Protein AF-A0A7X9R663-F1 (afdb_monomer_lite)

pLDDT: mean 76.0, std 17.47, range [40.91, 94.62]

Sequence (128 aa):
MILLFAGILLYNYFSKELTVGDVLEENYFSKEAAISVQKIKDGKIIPIQISDDKQKGLVKLFEDLKLIKSDERYPVLDADYIIAPKSNYSQKVYVFLDENIIVFSEKTSDSYVIQSKDFTQTIKLLLD

Secondary structure (DSSP, 8-state):
---SSHHHHTGGGT---EEHHHHHTTTT--TT-PEEEEEEETTEEEEE---HHHHHHHHHHHHT-EEEEES----GGG-SEEEEETT-TTS-EEEETTTTEEEE-STT--EEEE--SSHHHHHHHHH-

Foldseek 3Di:
DPDPVVVPVVVVVPQPQPQLCNVCPPDFADLPFDKWKWFQDPLDTHTDDFDPVLSNLVSVLSNRWTWDWDPDADDLSQAGMWMGGPVDPQWIWGHHLVQCKIFTNPPPRIIIHTPDPCSSVSCVVSRD

Radius of gyration: 16.81 Å; chains: 1; bounding box: 42×30×55 Å

Structure (mmCIF, N/CA/C/O backbone):
data_AF-A0A7X9R663-F1
#
_entry.id   AF-A0A7X9R663-F1
#
loop_
_atom_site.group_PDB
_atom_site.id
_atom_site.type_symbol
_atom_site.label_atom_id
_atom_site.label_alt_id
_atom_site.label_comp_id
_atom_site.label_asym_id
_atom_site.label_entity_id
_atom_site.label_seq_id
_atom_site.pdbx_PDB_ins_code
_atom_site.Cartn_x
_atom_site.Cartn_y
_atom_site.Cartn_z
_atom_site.occupancy
_atom_site.B_iso_or_equiv
_atom_site.auth_seq_id
_atom_site.auth_comp_id
_atom_site.auth_asym_id
_atom_site.auth_atom_id
_atom_site.pdbx_PDB_model_num
ATOM 1 N N . MET A 1 1 ? 28.983 -16.302 -40.110 1.00 45.34 1 MET A N 1
ATOM 2 C CA . MET A 1 1 ? 27.557 -16.153 -39.747 1.00 45.34 1 MET A CA 1
ATOM 3 C C . MET A 1 1 ? 27.414 -16.406 -38.241 1.00 45.34 1 MET A C 1
ATOM 5 O O . MET A 1 1 ? 26.970 -17.464 -37.834 1.00 45.34 1 MET A O 1
ATOM 9 N N . ILE A 1 2 ? 27.913 -15.486 -37.405 1.00 48.31 2 ILE A N 1
ATOM 10 C CA . ILE A 1 2 ? 27.961 -15.616 -35.930 1.00 48.31 2 ILE A CA 1
ATOM 11 C C . ILE A 1 2 ? 27.610 -14.244 -35.340 1.00 48.31 2 ILE A C 1
ATOM 13 O O . ILE A 1 2 ? 28.446 -13.575 -34.753 1.00 48.31 2 ILE A O 1
ATOM 17 N N . LEU A 1 3 ? 26.406 -13.747 -35.621 1.00 44.25 3 LEU A N 1
ATOM 18 C CA . LEU A 1 3 ? 25.973 -12.419 -35.154 1.00 44.25 3 LEU A CA 1
ATOM 19 C C . LEU A 1 3 ? 24.481 -12.366 -34.787 1.00 44.25 3 LEU A C 1
ATOM 21 O O . LEU A 1 3 ? 23.932 -11.290 -34.602 1.00 44.25 3 LEU A O 1
ATOM 25 N N . LEU A 1 4 ? 23.825 -13.525 -34.661 1.00 45.19 4 LEU A N 1
ATOM 26 C CA . LEU A 1 4 ? 22.386 -13.615 -34.373 1.00 45.19 4 LEU A CA 1
ATOM 27 C C . LEU A 1 4 ? 22.049 -14.236 -33.009 1.00 45.19 4 LEU A C 1
ATOM 29 O O . LEU A 1 4 ? 20.912 -14.131 -32.571 1.00 45.19 4 LEU A O 1
ATOM 33 N N . PHE A 1 5 ? 23.022 -14.805 -32.289 1.00 47.16 5 PHE A N 1
ATOM 34 C CA . PHE A 1 5 ? 22.775 -15.396 -30.963 1.00 47.16 5 PHE A CA 1
ATOM 35 C C . PHE A 1 5 ? 23.000 -14.434 -29.785 1.00 47.16 5 PHE A C 1
ATOM 37 O O . PHE A 1 5 ? 22.603 -14.742 -28.667 1.00 47.16 5 PHE A O 1
ATOM 44 N N . ALA A 1 6 ? 23.574 -13.248 -30.016 1.00 49.25 6 ALA A N 1
ATOM 45 C CA . ALA A 1 6 ? 23.807 -12.265 -28.953 1.00 49.25 6 ALA A CA 1
ATOM 46 C C . ALA A 1 6 ? 22.577 -11.382 -28.649 1.00 49.25 6 ALA A C 1
ATOM 48 O O . ALA A 1 6 ? 22.511 -10.775 -27.586 1.00 49.25 6 ALA A O 1
ATOM 49 N N . GLY A 1 7 ? 21.588 -11.324 -29.551 1.00 42.78 7 GLY A N 1
ATOM 50 C CA . GLY A 1 7 ? 20.414 -10.453 -29.402 1.00 42.78 7 GLY A CA 1
ATOM 51 C C . GLY A 1 7 ? 19.324 -10.989 -28.468 1.00 42.78 7 GLY A C 1
ATOM 52 O O . GLY A 1 7 ? 18.540 -10.208 -27.944 1.00 42.78 7 GLY A O 1
ATOM 53 N N . ILE A 1 8 ? 19.283 -12.304 -28.221 1.00 48.25 8 ILE A N 1
ATOM 54 C CA . ILE A 1 8 ? 18.230 -12.933 -27.400 1.00 48.25 8 ILE A CA 1
ATOM 55 C C . ILE A 1 8 ? 18.657 -13.056 -25.926 1.00 48.25 8 ILE A C 1
ATOM 57 O O . ILE A 1 8 ? 17.813 -13.021 -25.037 1.00 48.25 8 ILE A O 1
ATOM 61 N N . LEU A 1 9 ? 19.961 -13.106 -25.631 1.00 43.97 9 LEU A N 1
ATOM 62 C CA . LEU A 1 9 ? 20.455 -13.185 -24.248 1.00 43.97 9 LEU A CA 1
ATOM 63 C C . LEU A 1 9 ? 20.425 -11.838 -23.503 1.00 43.97 9 LEU A C 1
ATOM 65 O O . LEU A 1 9 ? 20.391 -11.830 -22.277 1.00 43.97 9 LEU A O 1
ATOM 69 N N . LEU A 1 10 ? 20.386 -10.707 -24.215 1.00 42.62 10 LEU A N 1
ATOM 70 C CA . LEU A 1 10 ? 20.334 -9.371 -23.602 1.00 42.62 10 LEU A CA 1
ATOM 71 C C . LEU A 1 10 ? 18.922 -8.932 -23.192 1.00 42.62 10 LEU A C 1
ATOM 73 O O . LEU A 1 10 ? 18.789 -8.102 -22.295 1.00 42.62 10 LEU A O 1
ATOM 77 N N . TYR A 1 11 ? 17.868 -9.502 -23.785 1.00 42.72 11 TYR A N 1
ATOM 78 C CA . TYR A 1 11 ? 16.493 -9.151 -23.411 1.00 42.72 11 TYR A CA 1
ATOM 79 C C . TYR A 1 11 ? 16.110 -9.710 -22.030 1.00 42.72 11 TYR A C 1
ATOM 81 O O . TYR A 1 11 ? 15.361 -9.083 -21.287 1.00 42.72 11 TYR A O 1
ATOM 89 N N . ASN A 1 12 ? 16.717 -10.833 -21.633 1.00 41.12 12 ASN A N 1
ATOM 90 C CA . ASN A 1 12 ? 16.511 -11.435 -20.314 1.00 41.12 12 ASN A CA 1
ATOM 91 C C . ASN A 1 12 ? 17.294 -10.745 -19.183 1.00 41.12 12 ASN A C 1
ATOM 93 O O . ASN A 1 12 ? 17.128 -11.127 -18.031 1.00 41.12 12 ASN A O 1
ATOM 97 N N . TYR A 1 13 ? 18.140 -9.747 -19.476 1.00 43.28 13 TYR A N 1
ATOM 98 C CA . TYR A 1 13 ? 18.932 -9.052 -18.448 1.00 43.28 13 TYR A CA 1
ATOM 99 C C . TYR A 1 13 ? 18.338 -7.695 -18.028 1.00 43.28 13 TYR A C 1
ATOM 101 O O . TYR A 1 13 ? 18.740 -7.141 -17.007 1.00 43.28 13 TYR A O 1
ATOM 109 N N . PHE A 1 14 ? 17.378 -7.152 -18.791 1.00 41.06 14 PHE A N 1
ATOM 110 C CA . PHE A 1 14 ? 16.776 -5.838 -18.517 1.00 41.06 14 PHE A CA 1
ATOM 111 C C . PHE A 1 14 ? 15.384 -5.880 -17.889 1.00 41.06 14 PHE A C 1
ATOM 113 O O . PHE A 1 14 ? 14.944 -4.866 -17.353 1.00 41.06 14 PHE A O 1
ATOM 120 N N . SER A 1 15 ? 14.730 -7.041 -17.840 1.00 40.91 15 SER A N 1
ATOM 121 C CA . SER A 1 15 ? 13.676 -7.262 -16.851 1.00 40.91 15 SER A CA 1
ATOM 122 C C . SER A 1 15 ? 14.356 -7.702 -15.557 1.00 40.91 15 SER A C 1
ATOM 124 O O . SER A 1 15 ? 14.358 -8.876 -15.202 1.00 40.91 15 SER A O 1
ATOM 126 N N . LYS A 1 16 ? 15.032 -6.765 -14.878 1.00 42.62 16 LYS A N 1
ATOM 127 C CA . LYS A 1 16 ? 15.314 -6.951 -13.455 1.00 42.62 16 LYS A CA 1
ATOM 128 C C . LYS A 1 16 ? 13.942 -7.047 -12.799 1.00 42.62 16 LYS A C 1
ATOM 130 O O . LYS A 1 16 ? 13.309 -6.021 -12.566 1.00 42.62 16 LYS A O 1
ATOM 135 N N . GLU A 1 17 ? 13.467 -8.271 -12.585 1.00 45.12 17 GLU A N 1
ATOM 136 C CA . GLU A 1 17 ? 12.447 -8.556 -11.586 1.00 45.12 17 GLU A CA 1
ATOM 137 C C . GLU A 1 17 ? 13.030 -8.042 -10.267 1.00 45.12 17 GLU A C 1
ATOM 139 O O . GLU A 1 17 ? 13.810 -8.719 -9.606 1.00 45.12 17 GLU A O 1
ATOM 144 N N . LEU A 1 18 ? 12.769 -6.770 -9.967 1.00 46.34 18 LEU A N 1
ATOM 145 C CA . LEU A 1 18 ? 13.062 -6.182 -8.676 1.00 46.34 18 LEU A CA 1
ATOM 146 C C . LEU A 1 18 ? 12.049 -6.815 -7.737 1.00 46.34 18 LEU A C 1
ATOM 148 O O . LEU A 1 18 ? 10.858 -6.487 -7.748 1.00 46.34 18 LEU A O 1
ATOM 152 N N . THR A 1 19 ? 12.514 -7.799 -6.980 1.00 50.34 19 THR A N 1
ATOM 153 C CA . THR A 1 19 ? 11.753 -8.303 -5.853 1.00 50.34 19 THR A CA 1
ATOM 154 C C . THR A 1 19 ? 11.522 -7.155 -4.887 1.00 50.34 19 THR A C 1
ATOM 156 O O . THR A 1 19 ? 12.387 -6.307 -4.680 1.00 50.34 19 THR A O 1
ATOM 159 N N . VAL A 1 20 ? 10.331 -7.102 -4.302 1.00 50.91 20 VAL A N 1
ATOM 160 C CA . VAL A 1 20 ? 9.974 -6.028 -3.373 1.00 50.91 20 VAL A CA 1
ATOM 161 C C . VAL A 1 20 ? 10.860 -6.028 -2.148 1.00 50.91 20 VAL A C 1
ATOM 163 O O . VAL A 1 20 ? 11.155 -4.956 -1.639 1.00 50.91 20 VAL A O 1
ATOM 166 N N . GLY A 1 21 ? 11.401 -7.190 -1.777 1.00 47.03 21 GLY A N 1
ATOM 167 C CA . GLY A 1 21 ? 12.515 -7.296 -0.839 1.00 47.03 21 GLY A CA 1
ATOM 168 C C . GLY A 1 21 ? 13.651 -6.311 -1.138 1.00 47.03 21 GLY A C 1
ATOM 169 O O . GLY A 1 21 ? 14.064 -5.609 -0.233 1.00 47.03 21 GLY A O 1
ATOM 170 N N . ASP A 1 22 ? 14.068 -6.127 -2.394 1.00 50.81 22 ASP A N 1
ATOM 171 C CA . ASP A 1 22 ? 15.174 -5.220 -2.750 1.00 50.81 22 ASP A CA 1
ATOM 172 C C . ASP A 1 22 ? 14.795 -3.725 -2.692 1.00 50.81 22 ASP A C 1
ATOM 174 O O . ASP A 1 22 ? 15.667 -2.864 -2.608 1.00 50.81 22 ASP A O 1
ATOM 178 N N . VAL A 1 23 ? 13.497 -3.402 -2.771 1.00 54.59 23 VAL A N 1
ATOM 179 C CA . VAL A 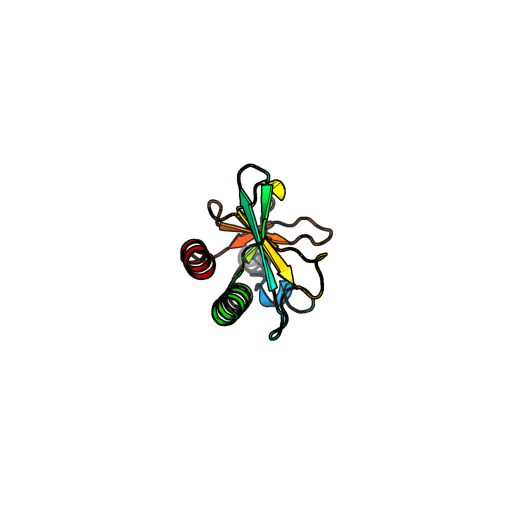1 23 ? 12.961 -2.025 -2.677 1.00 54.59 23 VAL A CA 1
ATOM 180 C C . VAL A 1 23 ? 12.540 -1.687 -1.237 1.00 54.59 23 VAL A C 1
ATOM 182 O O . VAL A 1 23 ? 12.534 -0.521 -0.844 1.00 54.59 23 VAL A O 1
ATOM 185 N N . LEU A 1 24 ? 12.197 -2.698 -0.433 1.00 58.47 24 LEU A N 1
ATOM 186 C CA . LEU A 1 24 ? 11.781 -2.564 0.964 1.00 58.47 24 LEU A CA 1
ATOM 187 C C . LEU A 1 24 ? 12.928 -2.733 1.964 1.00 58.47 24 LEU A C 1
ATOM 189 O O . LEU A 1 24 ? 12.848 -2.135 3.047 1.00 58.47 24 LEU A O 1
ATOM 193 N N . GLU A 1 25 ? 13.957 -3.532 1.644 1.00 51.53 25 GLU A N 1
ATOM 194 C CA . GLU A 1 25 ? 15.116 -3.774 2.511 1.00 51.53 25 GLU A CA 1
ATOM 195 C C . GLU A 1 25 ? 16.002 -2.532 2.580 1.00 51.53 25 GLU A C 1
ATOM 197 O O . GLU A 1 25 ? 16.907 -2.301 1.792 1.00 51.53 25 GLU A O 1
ATOM 202 N N . GLU A 1 26 ? 15.624 -1.699 3.540 1.00 49.25 26 GLU A N 1
ATOM 203 C CA . GLU A 1 26 ? 16.443 -0.960 4.508 1.00 49.25 26 GLU A CA 1
ATOM 204 C C . GLU A 1 26 ? 15.544 0.058 5.233 1.00 49.25 26 GLU A C 1
ATOM 206 O O . GLU A 1 26 ? 15.937 0.612 6.256 1.00 49.25 26 GLU A O 1
ATOM 211 N N . ASN A 1 27 ? 14.313 0.290 4.743 1.00 49.72 27 ASN A N 1
ATOM 212 C CA . ASN A 1 27 ? 13.613 1.534 5.044 1.00 49.72 27 ASN A CA 1
ATOM 213 C C . ASN A 1 27 ? 12.079 1.460 5.162 1.00 49.72 27 ASN A C 1
ATOM 215 O O . ASN A 1 27 ? 11.531 2.234 5.934 1.00 49.72 27 ASN A O 1
ATOM 219 N N . TYR A 1 28 ? 11.358 0.566 4.473 1.00 57.50 28 TYR A N 1
ATOM 220 C CA . TYR A 1 28 ? 9.886 0.689 4.405 1.00 57.50 28 TYR A CA 1
ATOM 221 C C . TYR A 1 28 ? 9.100 -0.217 5.351 1.00 57.50 28 TYR A C 1
ATOM 223 O O . TYR A 1 28 ? 8.158 0.260 5.968 1.00 57.50 28 TYR A O 1
ATOM 231 N N . PHE A 1 29 ? 9.453 -1.490 5.516 1.00 63.28 29 PHE A N 1
ATOM 232 C CA . PHE A 1 29 ? 8.762 -2.373 6.461 1.00 63.28 29 PHE A CA 1
ATOM 233 C C . PHE A 1 29 ? 9.783 -3.317 7.091 1.00 63.28 29 PHE A C 1
ATOM 235 O O . PHE A 1 29 ? 10.162 -4.321 6.502 1.00 63.28 29 PHE A O 1
ATOM 242 N N . SER A 1 30 ? 10.280 -2.981 8.283 1.00 58.31 30 SER A N 1
ATOM 243 C CA . SER A 1 30 ? 11.028 -3.960 9.074 1.00 58.31 30 SER A CA 1
ATOM 244 C C . SER A 1 30 ? 10.071 -5.047 9.581 1.00 58.31 30 SER A C 1
ATOM 246 O O . SER A 1 30 ? 8.882 -4.791 9.775 1.00 58.31 30 SER A O 1
ATOM 248 N N . LYS A 1 31 ? 10.588 -6.248 9.869 1.00 55.16 31 LYS A N 1
ATOM 249 C CA . LYS A 1 31 ? 9.806 -7.388 10.398 1.00 55.16 31 LYS A CA 1
ATOM 250 C C . LYS A 1 31 ? 9.032 -7.096 11.697 1.00 55.16 31 LYS A C 1
ATOM 252 O O . LYS A 1 31 ? 8.154 -7.866 12.072 1.00 55.16 31 LYS A O 1
ATOM 257 N N . GLU A 1 32 ? 9.336 -5.988 12.374 1.00 55.97 32 GLU A N 1
ATOM 258 C CA . GLU A 1 32 ? 8.667 -5.519 13.597 1.00 55.97 32 GLU A CA 1
ATOM 259 C C . GLU A 1 32 ? 7.919 -4.184 13.405 1.00 55.97 32 GLU A C 1
ATOM 261 O O . GLU A 1 32 ? 7.495 -3.555 14.377 1.00 55.97 32 GLU A O 1
ATOM 266 N N . ALA A 1 33 ? 7.764 -3.708 12.166 1.00 63.12 33 ALA A N 1
ATOM 267 C CA . A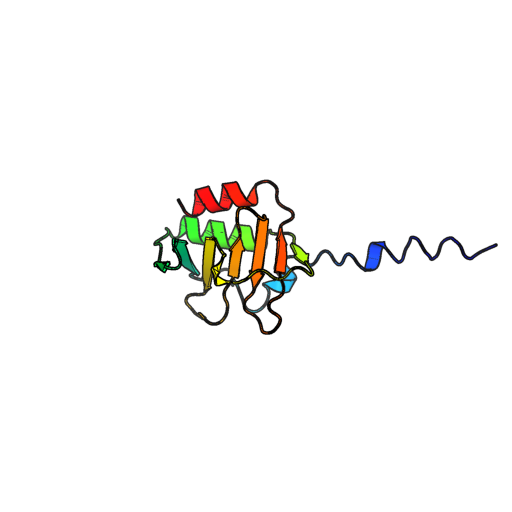LA A 1 33 ? 7.210 -2.390 11.898 1.00 63.12 33 ALA A CA 1
ATOM 268 C C . ALA A 1 33 ? 5.719 -2.323 12.253 1.00 63.12 33 ALA A C 1
ATOM 270 O O . ALA A 1 33 ? 4.857 -2.863 11.561 1.00 63.12 33 ALA A O 1
ATOM 271 N N . ALA A 1 34 ? 5.402 -1.571 13.307 1.00 81.00 34 ALA A N 1
ATOM 272 C CA . ALA A 1 34 ? 4.049 -1.083 13.515 1.00 81.00 34 ALA A CA 1
ATOM 273 C C . ALA A 1 34 ? 3.706 -0.101 12.383 1.00 81.00 34 ALA A C 1
ATOM 275 O O . ALA A 1 34 ? 4.377 0.923 12.214 1.00 81.00 34 ALA A O 1
ATOM 276 N N . ILE A 1 35 ? 2.656 -0.396 11.620 1.00 86.69 35 ILE A N 1
ATOM 277 C CA . ILE A 1 35 ? 2.240 0.413 10.470 1.00 86.69 35 ILE A CA 1
ATOM 278 C C . ILE A 1 35 ? 1.014 1.260 10.803 1.00 86.69 35 ILE A C 1
ATOM 280 O O . ILE A 1 35 ? 0.161 0.897 11.613 1.00 86.69 35 ILE A O 1
ATOM 284 N N . SER A 1 36 ? 0.936 2.425 10.177 1.00 90.00 36 SER A N 1
ATOM 285 C CA . SER A 1 36 ? -0.270 3.238 10.096 1.00 90.00 36 SER A CA 1
ATOM 286 C C . SER A 1 36 ? -0.913 3.021 8.733 1.00 90.00 36 SER A C 1
ATOM 288 O O . SER A 1 36 ? -0.212 2.967 7.721 1.00 90.00 36 SER A O 1
ATOM 290 N N . VAL A 1 37 ? -2.238 2.909 8.717 1.00 93.31 37 VAL A N 1
ATOM 291 C CA . VAL A 1 37 ? -3.010 2.801 7.481 1.00 93.31 37 VAL A CA 1
ATOM 292 C C . VAL A 1 37 ? -4.040 3.915 7.444 1.00 93.31 37 VAL A C 1
ATOM 294 O O . VAL A 1 37 ? -4.708 4.211 8.438 1.00 93.31 37 VAL A O 1
ATOM 297 N N . GLN A 1 38 ? -4.139 4.570 6.296 1.00 94.31 38 GLN A N 1
ATOM 298 C CA . GLN A 1 38 ? -5.075 5.654 6.048 1.00 94.31 38 GLN A CA 1
ATOM 299 C C . GLN A 1 38 ? -5.796 5.355 4.739 1.00 94.31 38 GLN A C 1
ATOM 301 O O . GLN A 1 38 ? -5.165 4.962 3.763 1.00 94.31 38 GLN A O 1
ATOM 306 N N . LYS A 1 39 ? -7.113 5.526 4.726 1.00 94.50 39 LYS A N 1
ATOM 307 C CA . LYS A 1 39 ? -7.945 5.428 3.530 1.00 94.50 39 LYS A CA 1
ATOM 308 C C . LYS A 1 39 ? -8.126 6.818 2.939 1.00 94.50 39 LYS A C 1
ATOM 310 O O . LYS A 1 39 ? -8.438 7.756 3.675 1.00 94.50 39 LYS A O 1
ATOM 315 N N . ILE A 1 40 ? -7.958 6.950 1.633 1.00 92.31 40 ILE A N 1
ATOM 316 C CA . ILE A 1 40 ? -8.315 8.165 0.907 1.00 92.31 40 ILE A CA 1
ATOM 317 C C . ILE A 1 40 ? -9.734 7.972 0.378 1.00 92.31 40 ILE A C 1
ATOM 319 O O . ILE A 1 40 ? -10.060 6.966 -0.246 1.00 92.31 40 ILE A O 1
ATOM 323 N N . LYS A 1 41 ? -10.622 8.914 0.688 1.00 89.88 41 LYS A N 1
ATOM 324 C CA . LYS A 1 41 ? -12.007 8.891 0.221 1.00 89.88 41 LYS A CA 1
ATOM 325 C C . LYS A 1 41 ? -12.505 10.312 0.025 1.00 89.88 41 LYS A C 1
ATOM 327 O O . LYS A 1 41 ? -12.419 11.120 0.947 1.00 89.88 41 LYS A O 1
ATOM 332 N N . ASP A 1 42 ? -13.033 10.608 -1.159 1.00 87.44 42 ASP A N 1
ATOM 333 C CA . ASP A 1 42 ? -13.574 11.928 -1.510 1.00 87.44 42 ASP A CA 1
ATOM 334 C C . ASP A 1 42 ? -12.563 13.067 -1.240 1.00 87.44 42 ASP A C 1
ATOM 336 O O . ASP A 1 42 ? -12.902 14.111 -0.677 1.00 87.44 42 ASP A O 1
ATOM 340 N N . GLY A 1 43 ? -11.283 12.823 -1.557 1.00 84.19 43 GLY A N 1
ATOM 341 C CA . GLY A 1 43 ? -10.172 13.752 -1.312 1.00 84.19 43 GLY A CA 1
ATOM 342 C C . GLY A 1 43 ? -9.776 13.924 0.162 1.00 84.19 43 GLY A C 1
ATOM 343 O O . GLY A 1 43 ? -8.935 14.765 0.480 1.00 84.19 43 GLY A O 1
ATOM 344 N N . LYS A 1 44 ? -10.369 13.154 1.082 1.00 89.69 44 LYS A N 1
ATOM 345 C CA . LYS A 1 44 ? -10.051 13.179 2.515 1.00 89.69 44 LYS A CA 1
ATOM 346 C C . LYS A 1 44 ? -9.219 11.971 2.904 1.00 89.69 44 LYS A C 1
ATOM 348 O O . LYS A 1 44 ? -9.494 10.857 2.478 1.00 89.69 44 LYS A O 1
ATOM 353 N N . ILE A 1 45 ? -8.254 12.200 3.787 1.00 92.94 45 ILE A N 1
ATOM 354 C CA . ILE A 1 45 ? -7.413 11.159 4.372 1.00 92.94 45 ILE A CA 1
ATOM 355 C C . ILE A 1 45 ? -8.001 10.774 5.731 1.00 92.94 45 ILE A C 1
ATOM 357 O O . ILE A 1 45 ? -8.099 11.610 6.630 1.00 92.94 45 ILE A O 1
ATOM 361 N N . ILE A 1 46 ? -8.412 9.515 5.872 1.00 94.56 46 ILE A N 1
ATOM 362 C CA . ILE A 1 46 ? -9.093 8.990 7.057 1.00 94.56 46 ILE A CA 1
ATOM 363 C C . ILE A 1 46 ? -8.230 7.875 7.658 1.00 94.56 46 ILE A C 1
ATOM 365 O O . ILE A 1 46 ? -8.028 6.853 7.001 1.00 94.56 46 ILE A O 1
ATOM 369 N N . PRO A 1 47 ? -7.714 8.017 8.890 1.00 93.62 47 PRO A N 1
ATOM 370 C CA . PRO A 1 47 ? -6.974 6.939 9.534 1.00 93.62 47 PRO A CA 1
ATOM 371 C C . PRO A 1 47 ? -7.901 5.754 9.816 1.00 93.62 47 PRO A C 1
ATOM 373 O O . PRO A 1 47 ? -9.018 5.939 10.303 1.00 93.62 47 PRO A O 1
ATOM 376 N N . ILE A 1 48 ? -7.422 4.539 9.549 1.00 93.81 48 ILE A N 1
ATOM 377 C CA . ILE A 1 48 ? -8.134 3.307 9.889 1.00 93.81 48 ILE A CA 1
ATOM 378 C C . ILE A 1 48 ? -7.343 2.513 10.926 1.00 93.81 48 ILE A C 1
ATOM 380 O O . ILE A 1 48 ? -6.121 2.381 10.853 1.00 93.81 48 ILE A O 1
ATOM 384 N N . GLN A 1 49 ? -8.055 2.012 11.933 1.00 90.31 49 GLN A N 1
ATOM 385 C CA . GLN A 1 49 ? -7.494 1.106 12.927 1.00 90.31 49 GLN A CA 1
ATOM 386 C C . GLN A 1 49 ? -7.571 -0.320 12.394 1.00 90.31 49 GLN A C 1
ATOM 388 O O . GLN A 1 49 ? -8.636 -0.771 11.981 1.00 90.31 49 GLN A O 1
ATOM 393 N N . ILE A 1 50 ? -6.447 -1.026 12.438 1.00 89.19 50 ILE A N 1
ATOM 394 C CA . ILE A 1 50 ? -6.352 -2.432 12.052 1.00 89.19 50 ILE A CA 1
ATOM 395 C C . ILE A 1 50 ? -5.689 -3.227 13.175 1.00 89.19 50 ILE A C 1
ATOM 397 O O . ILE A 1 50 ? -4.785 -2.727 13.850 1.00 89.19 50 ILE A O 1
ATOM 401 N N . SER A 1 51 ? -6.154 -4.460 13.382 1.00 90.44 51 SER A N 1
ATOM 402 C CA . SER A 1 51 ? -5.597 -5.357 14.397 1.00 90.44 51 SER A CA 1
ATOM 403 C C . SER A 1 51 ? -4.142 -5.711 14.092 1.00 90.44 51 SER A C 1
ATOM 405 O O . SER A 1 51 ? -3.702 -5.647 12.943 1.00 90.44 51 SER A O 1
ATOM 407 N N . ASP A 1 52 ? -3.399 -6.132 15.113 1.00 87.12 52 ASP A N 1
ATOM 408 C CA . ASP A 1 52 ? -1.995 -6.526 14.954 1.00 87.12 52 ASP A CA 1
ATOM 409 C C . ASP A 1 52 ? -1.828 -7.699 13.976 1.00 87.12 52 ASP A C 1
ATOM 411 O O . ASP A 1 52 ? -0.871 -7.731 13.205 1.00 87.12 52 ASP A O 1
ATOM 415 N N . ASP A 1 53 ? -2.789 -8.627 13.933 1.00 89.25 53 ASP A N 1
ATOM 416 C CA . ASP A 1 53 ? -2.784 -9.737 12.972 1.00 89.25 53 ASP A CA 1
ATOM 417 C C . ASP A 1 53 ? -2.935 -9.243 11.527 1.00 89.25 53 ASP A C 1
ATOM 419 O O . ASP A 1 53 ? -2.214 -9.693 10.635 1.00 89.25 53 ASP A O 1
ATOM 423 N N . LYS A 1 54 ? -3.821 -8.264 11.294 1.00 90.62 54 LYS A N 1
ATOM 424 C CA . LYS A 1 54 ? -3.988 -7.627 9.980 1.00 90.62 54 LYS A CA 1
ATOM 425 C C . LYS A 1 54 ? -2.761 -6.797 9.596 1.00 90.62 54 LYS A C 1
ATOM 427 O O . LYS A 1 54 ? -2.348 -6.837 8.440 1.00 90.62 54 LYS A O 1
ATOM 432 N N . GLN A 1 55 ? -2.130 -6.111 10.554 1.00 88.00 55 GLN A N 1
ATOM 433 C CA . GLN A 1 55 ? -0.864 -5.398 10.328 1.00 88.00 55 GLN A CA 1
ATOM 434 C C . GLN A 1 55 ? 0.239 -6.357 9.868 1.00 88.00 55 GLN A C 1
ATOM 436 O O . GLN A 1 55 ? 0.869 -6.111 8.842 1.00 88.00 55 GLN A O 1
ATOM 441 N N . LYS A 1 56 ? 0.427 -7.481 10.570 1.00 85.69 56 LYS A N 1
ATOM 442 C CA . LYS A 1 56 ? 1.393 -8.521 10.178 1.00 85.69 56 LYS A CA 1
ATOM 443 C C . LYS A 1 56 ? 1.079 -9.103 8.801 1.00 85.69 56 LYS A C 1
ATOM 445 O O . LYS A 1 56 ? 1.991 -9.311 8.008 1.00 85.69 56 LYS A O 1
ATOM 450 N N . GLY A 1 57 ? -0.202 -9.340 8.510 1.00 88.25 57 GLY A N 1
ATOM 451 C CA . GLY A 1 57 ? -0.656 -9.813 7.202 1.00 88.25 57 GLY A CA 1
ATOM 452 C C . GLY A 1 57 ? -0.297 -8.856 6.064 1.00 88.25 57 GLY A C 1
ATOM 453 O O . GLY A 1 57 ? 0.172 -9.306 5.023 1.00 88.25 57 GLY A O 1
ATOM 454 N N . LEU A 1 58 ? -0.452 -7.545 6.274 1.00 88.38 58 LEU A N 1
ATOM 455 C CA . LEU A 1 58 ? -0.063 -6.524 5.295 1.00 88.38 58 LEU A CA 1
ATOM 456 C C . LEU A 1 58 ? 1.445 -6.465 5.094 1.00 88.38 58 LEU A C 1
ATOM 458 O O . LEU A 1 58 ? 1.893 -6.462 3.955 1.00 88.38 58 LEU A O 1
ATOM 462 N N . VAL A 1 59 ? 2.221 -6.438 6.182 1.00 84.44 59 VAL A N 1
ATOM 463 C CA . VAL A 1 59 ? 3.690 -6.425 6.099 1.00 84.44 59 VAL A CA 1
ATOM 464 C C . VAL A 1 59 ? 4.175 -7.628 5.296 1.00 84.44 59 VAL A C 1
ATOM 466 O O . VAL A 1 59 ? 4.897 -7.453 4.320 1.00 84.44 59 VAL A O 1
ATOM 469 N N . LYS A 1 60 ? 3.684 -8.827 5.626 1.00 83.94 60 LYS A N 1
ATOM 470 C CA . LYS A 1 60 ? 4.024 -10.049 4.897 1.00 83.94 60 LYS A CA 1
ATOM 471 C C . LYS A 1 60 ? 3.605 -9.995 3.425 1.00 83.9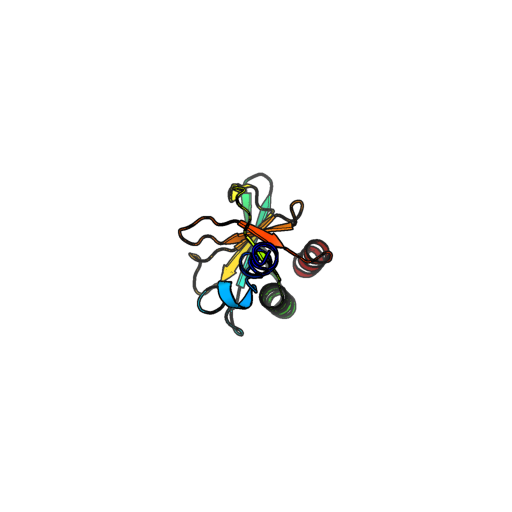4 60 LYS A C 1
ATOM 473 O O . LYS A 1 60 ? 4.372 -10.400 2.562 1.00 83.94 60 LYS A O 1
ATOM 478 N N . LEU A 1 61 ? 2.405 -9.485 3.131 1.00 85.88 61 LEU A N 1
ATOM 479 C CA . LEU A 1 61 ? 1.955 -9.302 1.750 1.00 85.88 61 LEU A CA 1
ATOM 480 C C . LEU A 1 61 ? 2.958 -8.451 0.968 1.00 85.88 61 LEU A C 1
ATOM 482 O O . LEU A 1 61 ? 3.339 -8.860 -0.121 1.00 85.88 61 LEU A O 1
ATOM 486 N N . PHE A 1 62 ? 3.390 -7.311 1.521 1.00 81.69 62 PHE A N 1
ATOM 487 C CA . PHE A 1 62 ? 4.363 -6.426 0.879 1.00 81.69 62 PHE A CA 1
ATOM 488 C C . PHE A 1 62 ? 5.745 -7.070 0.721 1.00 81.69 62 PHE A C 1
ATOM 490 O O . PHE A 1 62 ? 6.343 -6.904 -0.337 1.00 81.69 62 PHE A O 1
ATOM 497 N N . GLU A 1 63 ? 6.232 -7.828 1.708 1.00 78.19 63 GLU A N 1
ATOM 498 C CA . GLU A 1 63 ? 7.496 -8.580 1.608 1.00 78.19 63 GLU A CA 1
ATOM 499 C C . GLU A 1 63 ? 7.487 -9.583 0.439 1.00 78.19 63 GLU A C 1
ATOM 501 O O . GLU A 1 63 ? 8.478 -9.707 -0.281 1.00 78.19 63 GLU A O 1
ATOM 506 N N . ASP A 1 64 ? 6.354 -10.257 0.220 1.00 79.44 64 ASP A N 1
ATOM 507 C CA . ASP A 1 64 ? 6.197 -11.307 -0.793 1.00 79.44 64 ASP A CA 1
ATOM 508 C C . ASP A 1 64 ? 5.836 -10.763 -2.195 1.00 79.44 64 ASP A C 1
ATOM 510 O O . ASP A 1 64 ? 5.721 -11.534 -3.157 1.00 79.44 64 ASP A O 1
ATOM 514 N N . LEU A 1 65 ? 5.626 -9.447 -2.345 1.00 79.56 65 LEU A N 1
ATOM 515 C CA . LEU A 1 65 ? 5.242 -8.871 -3.632 1.00 79.56 65 LEU A CA 1
ATOM 516 C C . LEU A 1 65 ? 6.360 -9.013 -4.675 1.00 79.56 65 LEU A C 1
ATOM 518 O O . LEU A 1 65 ? 7.562 -8.971 -4.400 1.00 79.56 65 LEU A O 1
ATOM 522 N N . LYS A 1 66 ? 5.929 -9.115 -5.931 1.00 79.94 66 LYS A N 1
ATOM 523 C CA . LYS A 1 66 ? 6.776 -8.967 -7.115 1.00 79.94 66 LYS A CA 1
ATOM 524 C C . LYS A 1 66 ? 6.347 -7.716 -7.862 1.00 79.94 66 LYS A C 1
ATOM 526 O O . LYS A 1 66 ? 5.155 -7.561 -8.144 1.00 79.94 66 LYS A O 1
ATOM 531 N N . LEU A 1 67 ? 7.303 -6.846 -8.183 1.00 81.00 67 LEU A N 1
ATOM 532 C CA . LEU A 1 67 ? 7.030 -5.573 -8.844 1.00 81.00 67 LEU A CA 1
ATOM 533 C C . LEU A 1 67 ? 7.713 -5.476 -10.196 1.00 81.00 67 LEU A C 1
ATOM 535 O O . LEU A 1 67 ? 8.867 -5.865 -10.370 1.00 81.00 67 LEU A O 1
ATOM 539 N N . ILE A 1 68 ? 7.002 -4.858 -11.131 1.00 81.38 68 ILE A N 1
ATOM 540 C CA . ILE A 1 68 ? 7.586 -4.317 -12.352 1.00 81.38 68 ILE A CA 1
ATOM 541 C C . ILE A 1 68 ? 7.525 -2.800 -12.252 1.00 81.38 68 ILE A C 1
ATOM 543 O O . ILE A 1 68 ? 6.452 -2.241 -12.033 1.00 81.38 68 ILE A O 1
ATOM 547 N N . LYS A 1 69 ? 8.661 -2.128 -12.438 1.00 81.81 69 LYS A N 1
ATOM 548 C CA . LYS A 1 69 ? 8.686 -0.668 -12.543 1.00 81.81 69 LYS A CA 1
ATOM 549 C C . LYS A 1 69 ? 7.813 -0.216 -13.716 1.00 81.81 69 LYS A C 1
ATOM 551 O O . LYS A 1 69 ? 7.935 -0.754 -14.814 1.00 81.81 69 LYS A O 1
ATOM 556 N N . SER A 1 70 ? 6.960 0.771 -13.475 1.00 82.69 70 SER A N 1
ATOM 557 C CA . SER A 1 70 ? 6.169 1.432 -14.506 1.00 82.69 70 SER A CA 1
ATOM 558 C C . SER A 1 70 ? 6.728 2.827 -14.783 1.00 82.69 70 SER A C 1
ATOM 560 O O . SER A 1 70 ? 7.221 3.511 -13.886 1.00 82.69 70 SER A O 1
ATOM 562 N N . ASP A 1 71 ? 6.665 3.234 -16.049 1.00 80.81 71 ASP A N 1
ATOM 563 C CA . ASP A 1 71 ? 7.018 4.590 -16.483 1.00 80.81 71 ASP A CA 1
ATOM 564 C C . ASP A 1 71 ? 5.840 5.567 -16.322 1.00 80.81 71 ASP A C 1
ATOM 566 O O . ASP A 1 71 ? 5.991 6.783 -16.480 1.00 80.81 71 ASP A O 1
ATOM 570 N N . GLU A 1 72 ? 4.652 5.047 -16.003 1.00 82.56 72 GLU A N 1
ATOM 571 C CA . GLU A 1 72 ? 3.466 5.853 -15.751 1.00 82.56 72 GLU A CA 1
ATOM 572 C C . GLU A 1 72 ? 3.555 6.561 -14.401 1.00 82.56 72 GLU A C 1
ATOM 574 O O . GLU A 1 72 ? 4.069 6.040 -13.410 1.00 82.56 72 GLU A O 1
ATOM 579 N N . ARG A 1 73 ? 3.020 7.779 -14.346 1.00 82.75 73 ARG A N 1
ATOM 580 C CA . ARG A 1 73 ? 2.960 8.556 -13.110 1.00 82.75 73 ARG A CA 1
ATOM 581 C C . ARG A 1 73 ? 1.555 8.517 -12.553 1.00 82.75 73 ARG A C 1
ATOM 583 O O . ARG A 1 73 ? 0.610 8.879 -13.245 1.00 82.75 73 ARG A O 1
ATOM 590 N N . TYR A 1 74 ? 1.465 8.176 -11.278 1.00 84.69 74 TYR A N 1
ATOM 591 C CA . TYR A 1 74 ? 0.212 8.137 -10.546 1.00 84.69 74 TYR A CA 1
ATOM 592 C C . TYR A 1 74 ? 0.195 9.268 -9.516 1.00 84.69 74 TYR A C 1
ATOM 594 O O . TYR A 1 74 ? 1.096 9.339 -8.669 1.00 84.69 74 TYR A O 1
ATOM 602 N N . PRO A 1 75 ? -0.777 10.193 -9.580 1.00 84.62 75 PRO A N 1
ATOM 603 C CA . PRO A 1 75 ? -0.925 11.218 -8.561 1.00 84.62 75 PRO A CA 1
ATOM 604 C C . PRO A 1 75 ? -1.245 10.570 -7.213 1.00 84.62 75 PRO A C 1
ATOM 606 O O . PRO A 1 75 ? -2.229 9.859 -7.059 1.00 84.62 75 PRO A O 1
ATOM 609 N N . VAL A 1 76 ? -0.431 10.847 -6.196 1.00 84.12 76 VAL A N 1
ATOM 610 C CA . VAL A 1 76 ? -0.563 10.218 -4.868 1.00 84.12 76 VAL A CA 1
ATOM 611 C C . VAL A 1 76 ? -1.888 10.513 -4.148 1.00 84.12 76 VAL A C 1
ATOM 613 O O . VAL A 1 76 ? -2.232 9.818 -3.198 1.00 84.12 76 VAL A O 1
ATOM 616 N N . LEU A 1 77 ? -2.617 11.553 -4.573 1.00 83.06 77 LEU A N 1
ATOM 617 C CA . LEU A 1 77 ? -3.939 11.902 -4.041 1.00 83.06 77 LEU A CA 1
ATOM 618 C C . LEU A 1 77 ? -5.063 11.019 -4.597 1.00 83.06 77 LEU A C 1
ATOM 620 O O . LEU A 1 77 ? -6.138 11.004 -4.002 1.00 83.06 77 LEU A O 1
ATOM 624 N N . ASP A 1 78 ? -4.801 10.292 -5.684 1.00 88.44 78 ASP A N 1
ATOM 625 C CA . ASP A 1 78 ? -5.763 9.393 -6.326 1.00 88.44 78 ASP A CA 1
ATOM 626 C C . ASP A 1 78 ? -5.641 7.954 -5.797 1.00 88.44 78 ASP A C 1
ATOM 628 O O . ASP A 1 78 ? -6.413 7.085 -6.183 1.00 88.44 78 ASP A O 1
ATOM 632 N N . ALA A 1 79 ? -4.679 7.690 -4.906 1.00 92.25 79 ALA A N 1
ATOM 633 C CA . ALA A 1 79 ? -4.520 6.386 -4.274 1.00 92.25 79 ALA A CA 1
ATOM 634 C C . ALA A 1 79 ? -5.724 6.044 -3.385 1.00 92.25 79 ALA A C 1
ATOM 636 O O . ALA A 1 79 ? -6.343 6.933 -2.810 1.00 92.25 79 ALA A O 1
ATOM 637 N N . ASP A 1 80 ? -6.003 4.757 -3.188 1.00 94.62 80 ASP A N 1
ATOM 638 C CA . ASP A 1 80 ? -7.051 4.281 -2.278 1.00 94.62 80 ASP A CA 1
ATOM 639 C C . ASP A 1 80 ? -6.586 4.273 -0.819 1.00 94.62 80 ASP A C 1
ATOM 641 O O . ASP A 1 80 ? -7.340 4.588 0.111 1.00 94.62 80 ASP A O 1
ATOM 645 N N . TYR A 1 81 ? -5.324 3.890 -0.608 1.00 94.19 81 TYR A N 1
ATOM 646 C CA . TYR A 1 81 ? -4.737 3.743 0.718 1.00 94.19 81 TYR A CA 1
ATOM 647 C C . TYR A 1 81 ? -3.331 4.330 0.787 1.00 94.19 81 TYR A C 1
ATOM 649 O O . TYR A 1 81 ? -2.553 4.282 -0.165 1.00 94.19 81 TYR A O 1
ATOM 657 N N . ILE A 1 82 ? -2.994 4.832 1.971 1.00 92.75 82 ILE A N 1
ATOM 658 C CA . ILE A 1 82 ? -1.645 5.211 2.373 1.00 92.75 82 ILE A CA 1
ATOM 659 C C . ILE A 1 82 ? -1.231 4.275 3.499 1.00 92.75 82 ILE A C 1
ATOM 661 O O . ILE A 1 82 ? -1.914 4.181 4.523 1.00 92.75 82 ILE A O 1
ATOM 665 N N . ILE A 1 83 ? -0.091 3.620 3.328 1.00 90.62 83 ILE A N 1
ATOM 666 C CA . ILE A 1 83 ? 0.510 2.753 4.335 1.00 90.62 83 ILE A CA 1
ATOM 667 C C . ILE A 1 83 ? 1.890 3.307 4.657 1.00 90.62 83 ILE A C 1
ATOM 669 O O . ILE A 1 83 ? 2.692 3.557 3.761 1.00 90.62 83 ILE A O 1
ATOM 673 N N . ALA A 1 84 ? 2.157 3.545 5.937 1.00 88.00 84 ALA A N 1
ATOM 674 C CA . ALA A 1 84 ? 3.414 4.138 6.378 1.00 88.00 84 ALA A CA 1
ATOM 675 C C . ALA A 1 84 ? 3.858 3.552 7.720 1.00 88.00 84 ALA A C 1
ATOM 677 O O . ALA A 1 84 ? 3.002 3.333 8.587 1.00 88.00 84 ALA A O 1
ATOM 678 N N . PRO A 1 85 ? 5.164 3.358 7.954 1.00 84.19 85 PRO A N 1
ATOM 679 C CA . PRO A 1 85 ? 5.682 3.006 9.270 1.00 84.19 85 PRO A CA 1
ATOM 680 C C . PRO A 1 85 ? 5.311 4.066 10.299 1.00 84.19 85 PRO A C 1
ATOM 682 O O . PRO A 1 85 ? 5.497 5.262 10.070 1.00 84.19 85 PRO A O 1
ATOM 685 N N . LYS A 1 86 ? 4.860 3.645 11.484 1.00 83.69 86 LYS A N 1
ATOM 686 C CA . LYS A 1 86 ? 4.640 4.580 12.600 1.00 83.69 86 LYS A CA 1
ATOM 687 C C . LYS A 1 86 ? 5.942 5.241 13.062 1.00 83.69 86 LYS A C 1
ATOM 689 O O . LYS A 1 86 ? 5.897 6.332 13.623 1.00 83.69 86 LYS A O 1
ATOM 694 N N . SER A 1 87 ? 7.083 4.588 12.835 1.00 80.31 87 SER A N 1
ATOM 695 C CA . SER A 1 87 ? 8.418 5.116 13.128 1.00 80.31 87 SER A CA 1
ATOM 696 C C . SER A 1 87 ? 8.866 6.201 12.147 1.00 80.31 87 SER A C 1
ATOM 698 O O . SER A 1 87 ? 9.698 7.027 12.516 1.00 80.31 87 SER A O 1
ATOM 700 N N . ASN A 1 88 ? 8.334 6.220 10.919 1.00 76.62 88 ASN A N 1
ATOM 701 C CA . ASN A 1 88 ? 8.764 7.152 9.886 1.00 76.62 88 ASN A CA 1
ATOM 702 C C . ASN A 1 88 ? 7.663 7.461 8.857 1.00 76.62 88 ASN A C 1
ATOM 704 O O . ASN A 1 88 ? 7.558 6.833 7.807 1.00 76.62 88 ASN A O 1
ATOM 708 N N . TYR A 1 89 ? 6.900 8.526 9.102 1.00 77.94 89 TYR A N 1
ATOM 709 C CA . TYR A 1 89 ? 5.841 8.982 8.192 1.00 77.94 89 TYR A CA 1
ATOM 710 C C . TYR A 1 89 ? 6.339 9.619 6.883 1.00 77.94 89 TYR A C 1
ATOM 712 O O . TYR A 1 89 ? 5.516 9.999 6.046 1.00 77.94 89 TYR A O 1
ATOM 720 N N . SER A 1 90 ? 7.655 9.780 6.697 1.00 77.38 90 SER A N 1
ATOM 721 C CA . SER A 1 90 ? 8.219 10.252 5.423 1.00 77.38 90 SER A CA 1
ATOM 722 C C . SER A 1 90 ? 8.288 9.154 4.359 1.00 77.38 90 SER A C 1
ATOM 724 O O . SER A 1 90 ? 8.373 9.470 3.175 1.00 77.38 90 SER A O 1
ATOM 726 N N . GLN A 1 91 ? 8.198 7.889 4.776 1.00 81.44 91 GLN A N 1
ATOM 727 C CA . GLN A 1 91 ? 8.148 6.711 3.918 1.00 81.44 91 GLN A CA 1
ATOM 728 C C . GLN A 1 91 ? 6.698 6.255 3.812 1.00 81.44 91 GLN A C 1
ATOM 730 O O . GLN A 1 91 ? 6.131 5.686 4.744 1.00 81.44 91 GLN A O 1
ATOM 735 N N . LYS A 1 92 ? 6.070 6.563 2.680 1.00 86.75 92 LYS A N 1
ATOM 736 C CA . LYS A 1 92 ? 4.682 6.199 2.404 1.00 86.75 92 LYS A CA 1
ATOM 737 C C . LYS A 1 92 ? 4.619 5.302 1.186 1.00 86.75 92 LYS A C 1
ATOM 739 O O . LYS A 1 92 ? 5.269 5.565 0.177 1.00 86.75 92 LYS A O 1
ATOM 744 N N . VAL A 1 93 ? 3.784 4.285 1.289 1.00 88.94 93 VAL A N 1
ATOM 745 C CA . VAL A 1 93 ? 3.331 3.470 0.172 1.00 88.94 93 VAL A CA 1
ATOM 746 C C . VAL A 1 93 ? 1.912 3.901 -0.147 1.00 88.94 93 VAL A C 1
ATOM 748 O O . VAL A 1 93 ? 1.023 3.820 0.702 1.00 88.94 93 VAL A O 1
ATOM 751 N N . TYR A 1 94 ? 1.719 4.391 -1.361 1.00 91.69 94 TYR A N 1
ATOM 752 C CA . TYR A 1 94 ? 0.409 4.695 -1.915 1.00 91.69 94 TYR A CA 1
ATOM 753 C C . TYR A 1 94 ? -0.063 3.481 -2.704 1.00 91.69 94 TYR A C 1
ATOM 755 O O . TYR A 1 94 ? 0.680 2.975 -3.544 1.00 91.69 94 TYR A O 1
ATOM 763 N N . VAL A 1 95 ? -1.267 3.000 -2.409 1.00 92.50 95 VAL A N 1
ATOM 764 C CA . VAL A 1 95 ? -1.843 1.791 -3.006 1.00 92.50 95 VAL A CA 1
ATOM 765 C C . VAL A 1 95 ? -3.014 2.182 -3.897 1.00 92.50 95 VAL A C 1
ATOM 767 O O . VAL A 1 95 ? -3.933 2.847 -3.425 1.00 92.50 95 VAL A O 1
ATOM 770 N N . PHE A 1 96 ? -2.979 1.728 -5.146 1.00 93.00 96 PHE A N 1
ATOM 771 C CA . PHE A 1 96 ? -3.997 1.929 -6.176 1.00 93.00 96 PHE A CA 1
ATOM 772 C C . PHE A 1 96 ? -4.583 0.555 -6.529 1.00 93.00 96 PHE A C 1
ATOM 774 O O . PHE A 1 96 ? -3.922 -0.282 -7.153 1.00 93.00 96 PHE A O 1
ATOM 781 N N . LEU A 1 97 ? -5.777 0.265 -6.017 1.00 91.56 97 LEU A N 1
ATOM 782 C CA . LEU A 1 97 ? -6.389 -1.061 -6.065 1.00 91.56 97 LEU A CA 1
ATOM 783 C C . LEU A 1 97 ? -6.944 -1.420 -7.438 1.00 91.56 97 LEU A C 1
ATOM 785 O O . LEU A 1 97 ? -6.902 -2.600 -7.800 1.00 91.56 97 LEU A O 1
ATOM 789 N N . ASP A 1 98 ? -7.478 -0.436 -8.158 1.00 89.06 98 ASP A N 1
ATOM 790 C CA . ASP A 1 98 ? -8.090 -0.638 -9.472 1.00 89.06 98 ASP A CA 1
ATOM 791 C C . ASP A 1 98 ? -7.015 -0.866 -10.545 1.00 89.06 98 ASP A C 1
ATOM 793 O O . ASP A 1 98 ? -7.184 -1.686 -11.449 1.00 89.06 98 ASP A O 1
ATOM 797 N N . GLU A 1 99 ? -5.864 -0.216 -10.389 1.00 88.56 99 GLU A N 1
ATOM 798 C CA . GLU A 1 99 ? -4.720 -0.294 -11.294 1.00 88.56 99 GLU A CA 1
ATOM 799 C C . GLU A 1 99 ? -3.716 -1.382 -10.896 1.00 88.56 99 GLU A C 1
ATOM 801 O O . GLU A 1 99 ? -2.836 -1.730 -11.682 1.00 88.56 99 GLU A O 1
ATOM 806 N N . ASN A 1 100 ? -3.855 -1.953 -9.693 1.00 90.44 100 ASN A N 1
ATOM 807 C CA . ASN A 1 100 ? -2.907 -2.910 -9.117 1.00 90.44 100 ASN A CA 1
ATOM 808 C C . ASN A 1 100 ? -1.476 -2.333 -9.071 1.00 90.44 100 ASN A C 1
ATOM 810 O O . ASN A 1 100 ? -0.494 -2.991 -9.435 1.00 90.44 100 ASN A O 1
ATOM 814 N N . ILE A 1 101 ? -1.380 -1.067 -8.658 1.00 89.75 101 ILE A N 1
ATOM 815 C CA . ILE A 1 101 ? -0.153 -0.268 -8.616 1.00 89.75 101 ILE A CA 1
ATOM 816 C C . ILE A 1 101 ? 0.165 0.097 -7.167 1.00 89.75 101 ILE A C 1
ATOM 818 O O . ILE A 1 101 ? -0.723 0.404 -6.368 1.00 89.75 101 ILE A O 1
ATOM 822 N N . ILE A 1 102 ? 1.456 0.148 -6.844 1.00 89.25 102 ILE A N 1
ATOM 823 C CA . ILE A 1 102 ? 1.949 0.889 -5.683 1.00 89.25 102 ILE A CA 1
ATOM 824 C C . ILE A 1 102 ? 2.942 1.972 -6.101 1.00 89.25 102 ILE A C 1
ATOM 826 O O . ILE A 1 102 ? 3.703 1.818 -7.056 1.00 89.25 102 ILE A O 1
ATOM 830 N N . VAL A 1 103 ? 2.952 3.070 -5.351 1.00 87.81 103 VAL A N 1
ATOM 831 C CA . VAL A 1 103 ? 3.927 4.157 -5.491 1.00 87.81 103 VAL A CA 1
ATOM 832 C C . VAL A 1 103 ? 4.616 4.367 -4.154 1.00 87.81 103 VAL A C 1
ATOM 834 O O . VAL A 1 103 ? 3.958 4.545 -3.127 1.00 87.81 103 VAL A O 1
ATOM 837 N N . PHE A 1 104 ? 5.945 4.387 -4.166 1.00 83.50 104 PHE A N 1
ATOM 838 C CA . PHE A 1 104 ? 6.740 4.715 -2.987 1.00 83.50 104 PHE A CA 1
ATOM 839 C C . PHE A 1 104 ? 7.033 6.213 -2.968 1.00 83.50 104 PHE A C 1
ATOM 841 O O . PHE A 1 104 ? 7.408 6.798 -3.983 1.00 83.50 104 PHE A O 1
ATOM 848 N N . SER A 1 105 ? 6.887 6.853 -1.810 1.00 77.81 105 SER A N 1
ATOM 849 C CA . SER A 1 105 ? 7.101 8.297 -1.674 1.00 77.81 105 SER A CA 1
ATOM 850 C C . SER A 1 105 ? 8.567 8.729 -1.694 1.00 77.81 105 SER A C 1
ATOM 852 O O . SER A 1 105 ? 8.846 9.902 -1.436 1.00 77.81 105 SER A O 1
ATOM 854 N N . GLU A 1 106 ? 9.518 7.826 -1.948 1.00 63.12 106 GLU A N 1
ATOM 855 C CA . GLU A 1 106 ? 10.915 8.226 -2.081 1.00 63.12 106 GLU A CA 1
ATOM 856 C C . GLU A 1 106 ? 11.111 9.190 -3.257 1.00 63.12 106 GLU A C 1
ATOM 858 O O . GLU A 1 106 ? 10.261 9.314 -4.139 1.00 63.12 106 GLU A O 1
ATOM 863 N N . LYS A 1 107 ? 12.241 9.911 -3.229 1.00 50.31 107 LYS A N 1
ATOM 864 C CA . LYS A 1 107 ? 12.614 11.066 -4.072 1.00 50.31 107 LYS A CA 1
ATOM 865 C C . LYS A 1 107 ? 12.342 10.927 -5.583 1.00 50.31 107 LYS A C 1
ATOM 867 O O . LYS A 1 107 ? 12.444 11.925 -6.291 1.00 50.31 107 LYS A O 1
ATOM 872 N N . THR A 1 108 ? 12.029 9.734 -6.078 1.00 57.41 108 THR A N 1
ATOM 873 C CA . THR A 1 108 ? 11.803 9.411 -7.485 1.00 57.41 108 THR A CA 1
ATOM 874 C C . THR A 1 108 ? 10.328 9.347 -7.904 1.00 57.41 108 THR A C 1
ATOM 876 O O . THR A 1 108 ? 10.072 9.435 -9.100 1.00 57.41 108 THR A O 1
ATOM 879 N N . SER A 1 109 ? 9.353 9.285 -6.977 1.00 63.88 109 SER A N 1
ATOM 880 C CA . SER A 1 109 ? 7.919 9.078 -7.310 1.00 63.88 109 SER A CA 1
ATOM 881 C C . SER A 1 109 ? 7.688 7.894 -8.265 1.00 63.88 109 SER A C 1
ATOM 883 O O . SER A 1 109 ? 6.774 7.925 -9.090 1.00 63.88 109 SER A O 1
ATOM 885 N N . ASP A 1 110 ? 8.554 6.880 -8.193 1.00 74.81 110 ASP A N 1
ATOM 886 C CA . ASP A 1 110 ? 8.485 5.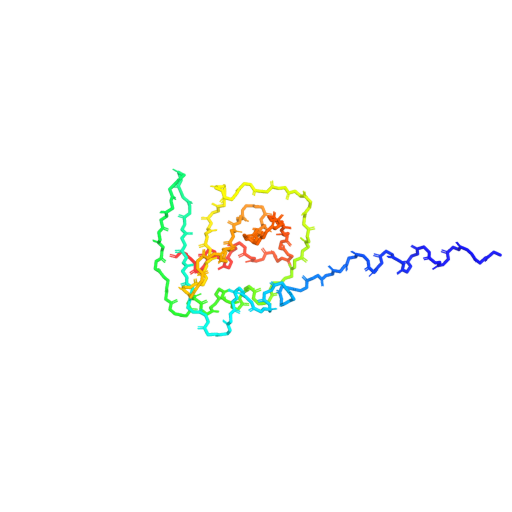719 -9.074 1.00 74.81 110 ASP A CA 1
ATOM 887 C C . ASP A 1 110 ? 7.240 4.884 -8.747 1.00 74.81 110 ASP A C 1
ATOM 889 O O . ASP A 1 110 ? 6.932 4.622 -7.577 1.00 74.81 110 ASP A O 1
ATOM 893 N N . SER A 1 111 ? 6.541 4.453 -9.796 1.00 81.56 111 SER A N 1
ATOM 894 C CA . SER A 1 111 ? 5.377 3.579 -9.709 1.00 81.56 111 SER A CA 1
ATOM 895 C C . SER A 1 111 ? 5.745 2.149 -10.087 1.00 81.56 111 SER A C 1
ATOM 897 O O . SER A 1 111 ? 6.689 1.892 -10.844 1.00 81.56 111 SER A O 1
ATOM 899 N N . TYR A 1 112 ? 5.000 1.198 -9.534 1.00 83.88 112 TYR A N 1
ATOM 900 C CA . TYR A 1 112 ? 5.268 -0.216 -9.714 1.00 83.88 112 TYR A CA 1
ATOM 901 C C . TYR A 1 112 ? 3.971 -0.999 -9.883 1.00 83.88 112 TYR A C 1
ATOM 903 O O . TYR A 1 112 ? 3.074 -0.914 -9.046 1.00 83.88 112 TYR A O 1
ATOM 911 N N . VAL A 1 113 ? 3.903 -1.793 -10.950 1.00 84.06 113 VAL A N 1
ATOM 912 C CA . VAL A 1 113 ? 2.829 -2.757 -11.209 1.00 84.06 113 VAL A CA 1
ATOM 913 C C . VAL A 1 113 ? 3.062 -3.994 -10.363 1.00 84.06 113 VAL A C 1
ATOM 915 O O . VAL A 1 113 ? 4.154 -4.570 -10.364 1.00 84.06 113 VAL A O 1
ATOM 918 N N . ILE A 1 114 ? 2.012 -4.432 -9.682 1.00 84.00 114 ILE A N 1
ATOM 919 C CA . ILE A 1 114 ? 2.032 -5.606 -8.824 1.00 84.00 114 ILE A CA 1
ATOM 920 C C . ILE A 1 114 ? 1.721 -6.850 -9.656 1.00 84.00 114 ILE A C 1
ATOM 922 O O . ILE A 1 114 ? 0.654 -6.986 -10.251 1.00 84.00 114 ILE A O 1
ATOM 926 N N . GLN A 1 115 ? 2.637 -7.818 -9.666 1.00 81.31 115 GLN A N 1
ATOM 927 C CA . GLN A 1 115 ? 2.443 -9.099 -10.353 1.00 81.31 115 GLN A CA 1
ATOM 928 C C . GLN A 1 115 ? 1.683 -10.121 -9.490 1.00 81.31 115 GLN A C 1
ATOM 930 O O . GLN A 1 115 ? 2.082 -11.278 -9.364 1.00 81.31 115 GLN A O 1
ATOM 935 N N . SER A 1 116 ? 0.579 -9.707 -8.874 1.00 82.56 116 SER A N 1
ATOM 936 C CA . SER A 1 116 ? -0.285 -10.595 -8.095 1.00 82.56 116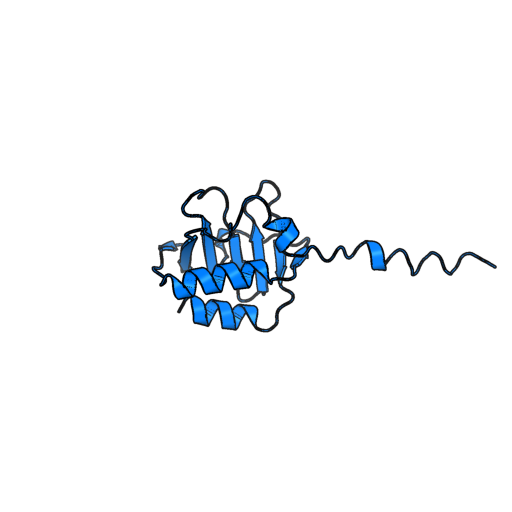 SER A CA 1
ATOM 937 C C . SER A 1 116 ? -1.7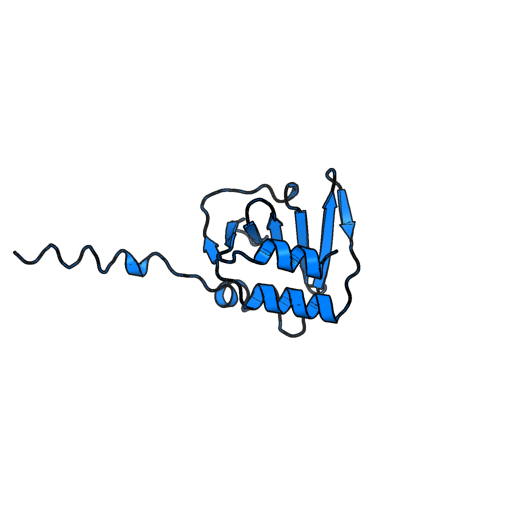38 -10.386 -8.489 1.00 82.56 116 SER A C 1
ATOM 939 O O . SER A 1 116 ? -2.238 -9.263 -8.479 1.00 82.56 116 SER A O 1
ATOM 941 N N . LYS A 1 117 ? -2.414 -11.484 -8.844 1.00 81.44 117 LYS A N 1
ATOM 942 C CA . LYS A 1 117 ? -3.843 -11.484 -9.198 1.00 81.44 117 LYS A CA 1
ATOM 943 C C . LYS A 1 117 ? -4.743 -11.327 -7.974 1.00 81.44 117 LYS A C 1
ATOM 945 O O . LYS A 1 117 ? -5.857 -10.833 -8.102 1.00 81.44 117 LYS A O 1
ATOM 950 N N . ASP A 1 118 ? -4.233 -11.700 -6.804 1.00 88.19 118 ASP A N 1
ATOM 951 C CA . ASP A 1 118 ? -5.002 -11.734 -5.561 1.00 88.19 118 ASP A CA 1
ATOM 952 C C . ASP A 1 118 ? -4.714 -10.519 -4.668 1.00 88.19 118 ASP A C 1
ATOM 954 O O . ASP A 1 118 ? -5.295 -10.399 -3.587 1.00 88.19 118 ASP A O 1
ATOM 958 N N . PHE A 1 119 ? -3.834 -9.604 -5.097 1.00 88.06 119 PHE A N 1
ATOM 959 C CA . PHE A 1 119 ? -3.424 -8.438 -4.311 1.00 88.06 119 PHE A CA 1
ATOM 960 C C . PHE A 1 119 ? -4.620 -7.604 -3.850 1.00 88.06 119 PHE A C 1
ATOM 962 O O . PHE A 1 119 ? -4.821 -7.431 -2.649 1.00 88.06 119 PHE A O 1
ATOM 969 N N . THR A 1 120 ? -5.456 -7.152 -4.787 1.00 88.88 120 THR A N 1
ATOM 970 C CA . THR A 1 120 ? -6.607 -6.292 -4.488 1.00 88.88 120 THR A CA 1
ATOM 971 C C . THR A 1 120 ? -7.578 -6.952 -3.514 1.00 88.88 120 THR A C 1
ATOM 973 O O . THR A 1 120 ? -8.052 -6.312 -2.575 1.00 88.88 120 THR A O 1
ATOM 976 N N . GLN A 1 121 ? -7.858 -8.245 -3.695 1.00 89.81 121 GLN A N 1
ATOM 977 C CA . GLN A 1 121 ? -8.731 -8.985 -2.787 1.00 89.81 121 GLN A CA 1
ATOM 978 C C . GLN A 1 121 ? -8.097 -9.144 -1.400 1.00 89.81 121 GLN A C 1
ATOM 980 O O . GLN A 1 121 ? -8.777 -8.969 -0.391 1.00 89.81 121 GLN A O 1
ATOM 985 N N . THR A 1 122 ? -6.795 -9.424 -1.340 1.00 90.25 122 THR A N 1
ATOM 986 C CA . THR A 1 122 ? -6.062 -9.587 -0.079 1.00 90.25 122 THR A CA 1
ATOM 987 C C . THR A 1 122 ? -6.002 -8.276 0.703 1.00 90.25 122 THR A C 1
ATOM 989 O O . THR A 1 122 ? -6.272 -8.277 1.902 1.00 90.25 122 THR A O 1
ATOM 992 N N . ILE A 1 123 ? -5.737 -7.145 0.039 1.00 90.62 123 ILE A N 1
ATOM 993 C CA . ILE A 1 123 ? -5.776 -5.822 0.677 1.00 90.62 123 ILE A CA 1
ATOM 994 C C . ILE A 1 123 ? -7.170 -5.525 1.230 1.00 90.62 123 ILE A C 1
ATOM 996 O O . ILE A 1 123 ? -7.279 -5.130 2.388 1.00 90.62 123 ILE A O 1
ATOM 1000 N N . LYS A 1 124 ? -8.233 -5.762 0.451 1.00 89.81 124 LYS A N 1
ATOM 1001 C CA . LYS A 1 124 ? -9.615 -5.568 0.920 1.00 89.81 124 LYS A CA 1
ATOM 1002 C C . LYS A 1 124 ? -9.909 -6.415 2.160 1.00 89.81 124 LYS A C 1
ATOM 1004 O O . LYS A 1 124 ? -10.368 -5.880 3.155 1.00 89.81 124 LYS A O 1
ATOM 1009 N N . LEU A 1 125 ? -9.530 -7.694 2.177 1.00 90.75 125 LEU A N 1
ATOM 1010 C CA . LEU A 1 125 ? -9.705 -8.563 3.353 1.00 90.75 125 LEU A CA 1
ATOM 1011 C C . LEU A 1 125 ? -8.925 -8.090 4.592 1.00 90.75 125 LEU A C 1
ATOM 1013 O O . LEU A 1 125 ? -9.383 -8.251 5.725 1.00 90.75 125 LEU A O 1
ATOM 1017 N N . LEU A 1 126 ? -7.732 -7.528 4.394 1.00 89.56 126 LEU A N 1
ATOM 1018 C CA . LEU A 1 126 ? -6.902 -7.026 5.488 1.00 89.56 126 LEU A CA 1
ATOM 1019 C C . LEU A 1 126 ? -7.379 -5.660 6.003 1.00 89.56 126 LEU A C 1
ATOM 1021 O O . LEU A 1 126 ? -7.155 -5.360 7.176 1.00 89.56 126 LEU A O 1
ATOM 1025 N N . LEU A 1 127 ? -8.040 -4.850 5.170 1.00 87.88 127 LEU A N 1
ATOM 1026 C CA . LEU A 1 127 ? -8.373 -3.449 5.465 1.00 87.88 127 LEU A CA 1
ATOM 1027 C C . LEU A 1 127 ? -9.870 -3.130 5.618 1.00 87.88 127 LEU A C 1
ATOM 1029 O O . LEU A 1 127 ? -10.172 -2.054 6.134 1.00 87.88 127 LEU A O 1
ATOM 1033 N N . ASP A 1 128 ? -10.776 -4.025 5.216 1.00 78.62 128 ASP A N 1
ATOM 1034 C CA . ASP A 1 128 ? -12.221 -3.972 5.518 1.00 78.62 128 ASP A CA 1
ATOM 1035 C C . ASP A 1 128 ? -12.530 -4.611 6.882 1.00 78.62 128 ASP A C 1
ATOM 1037 O O . ASP A 1 128 ? -13.339 -4.038 7.643 1.00 78.62 128 ASP A O 1
#